Protein AF-A0A2Z4YTB8-F1 (afdb_monomer_lite)

Sequence (135 aa):
MAARAAYVIDHDKVRGFPDSTSGFLKTFQPFLKVIEGCVPFPAVDAAGNVSGGLKPSGMWPHDGCSRNLGQIYVRAREYQGECAVMYSWFFPKEQIPDWPYAKGSRYDWEHVVVWLTSCDSEAQVNAVAMIVTTS

Organism: Rhizobium leguminosarum (NCBI:txid384)

Secondary structure (DSSP, 8-state):
-PPPPPPEE-TTT--PPPP---THHHHTPPPP---SSPPPB-SB-TT--EE----S-SSTTTTTTS------EEEEEEETTEEEEEEEEEEEEEEE--SSS-EEEEEEEEEEEEEESSSSTTPPEEEEEE-----

pLDDT: mean 91.27, std 12.17, range [45.28, 98.5]

Radius of gyration: 16.78 Å; chains: 1; bounding box: 45×39×40 Å

Structure (mmCIF, N/CA/C/O backbone):
data_AF-A0A2Z4YTB8-F1
#
_entry.id   AF-A0A2Z4YTB8-F1
#
loop_
_atom_site.group_PDB
_atom_site.id
_atom_site.type_symbol
_atom_site.label_atom_id
_atom_site.label_alt_id
_atom_site.label_comp_id
_atom_site.label_asym_id
_atom_site.label_entity_id
_atom_site.label_seq_id
_atom_site.pdbx_PDB_ins_code
_atom_site.Cartn_x
_atom_site.Cartn_y
_atom_site.Cartn_z
_atom_site.occupancy
_atom_site.B_iso_or_equiv
_atom_site.auth_seq_id
_atom_site.auth_comp_id
_atom_site.auth_asym_id
_atom_site.auth_atom_id
_atom_site.pdbx_PDB_model_num
ATOM 1 N N . MET A 1 1 ? -11.496 -26.338 -8.894 1.00 47.84 1 MET A N 1
ATOM 2 C CA . MET A 1 1 ? -10.815 -25.316 -9.721 1.00 47.84 1 MET A CA 1
ATOM 3 C C . MET A 1 1 ? -9.372 -25.747 -9.900 1.00 47.84 1 MET A C 1
ATOM 5 O O . MET A 1 1 ? -8.731 -26.027 -8.898 1.00 47.84 1 MET A O 1
ATOM 9 N N . ALA A 1 2 ? -8.881 -25.862 -11.135 1.00 52.94 2 ALA A N 1
ATOM 10 C CA . ALA A 1 2 ? -7.452 -26.064 -11.369 1.00 52.94 2 ALA A CA 1
ATOM 11 C C . ALA A 1 2 ? -6.714 -24.761 -11.030 1.00 52.94 2 ALA A C 1
ATOM 13 O O . ALA A 1 2 ? -7.133 -23.694 -11.484 1.00 52.94 2 ALA A O 1
ATOM 14 N N . ALA A 1 3 ? -5.659 -24.836 -10.220 1.00 56.16 3 ALA A N 1
ATOM 15 C CA . ALA A 1 3 ? -4.801 -23.689 -9.953 1.00 56.16 3 ALA A CA 1
ATOM 16 C C . ALA A 1 3 ? -4.171 -23.230 -11.279 1.00 56.16 3 ALA A C 1
ATOM 18 O O . ALA A 1 3 ? -3.510 -24.017 -11.958 1.00 56.16 3 ALA A O 1
ATOM 19 N N . ARG A 1 4 ? -4.415 -21.979 -11.683 1.00 64.12 4 ARG A N 1
ATOM 20 C CA . ARG A 1 4 ? -3.682 -21.359 -12.792 1.00 64.12 4 ARG A CA 1
ATOM 21 C C . ARG A 1 4 ? -2.317 -20.913 -12.276 1.00 64.12 4 ARG A C 1
ATOM 23 O O . ARG A 1 4 ? -2.223 -20.417 -11.157 1.00 64.12 4 ARG A O 1
ATOM 30 N N . ALA A 1 5 ? -1.276 -21.103 -13.082 1.00 64.56 5 ALA A N 1
ATOM 31 C CA . ALA A 1 5 ? 0.047 -20.583 -12.766 1.00 64.56 5 ALA A CA 1
ATOM 32 C C . ALA A 1 5 ? -0.006 -19.047 -12.736 1.00 64.56 5 ALA A C 1
ATOM 34 O O . ALA A 1 5 ? -0.463 -18.428 -13.697 1.00 64.56 5 ALA A O 1
ATOM 35 N N . ALA A 1 6 ? 0.435 -18.461 -11.626 1.00 80.69 6 ALA A N 1
ATOM 36 C CA . ALA A 1 6 ? 0.663 -17.029 -11.499 1.00 80.69 6 ALA A CA 1
ATOM 37 C C . ALA A 1 6 ? 1.832 -16.618 -12.407 1.00 80.69 6 ALA A C 1
ATOM 39 O O . ALA A 1 6 ? 2.898 -17.234 -12.342 1.00 80.69 6 ALA A O 1
ATOM 40 N N . TYR A 1 7 ? 1.650 -15.589 -13.238 1.00 93.88 7 TYR A N 1
ATOM 41 C CA . TYR A 1 7 ? 2.734 -15.022 -14.043 1.00 93.88 7 TYR A CA 1
ATOM 42 C C . TYR A 1 7 ? 3.304 -13.768 -13.387 1.00 93.88 7 TYR A C 1
ATOM 44 O O . TYR A 1 7 ? 2.576 -12.986 -12.777 1.00 93.88 7 TYR A O 1
ATOM 52 N N . VAL A 1 8 ? 4.606 -13.555 -13.564 1.00 97.25 8 VAL A N 1
ATOM 53 C CA . VAL A 1 8 ? 5.227 -12.250 -13.331 1.00 97.25 8 VAL A CA 1
ATOM 54 C C . VAL A 1 8 ? 5.031 -11.423 -14.599 1.00 97.25 8 VAL A C 1
ATOM 56 O O . VAL A 1 8 ? 5.444 -11.854 -15.676 1.00 97.25 8 VAL A O 1
ATOM 59 N N . ILE A 1 9 ? 4.382 -10.268 -14.484 1.00 97.81 9 ILE A N 1
ATOM 60 C CA . ILE A 1 9 ? 4.076 -9.369 -15.607 1.00 97.81 9 ILE A CA 1
ATOM 61 C C . ILE A 1 9 ? 4.655 -7.977 -15.360 1.00 97.81 9 ILE A C 1
ATOM 63 O O . ILE A 1 9 ? 5.009 -7.639 -14.233 1.00 97.81 9 ILE A O 1
ATOM 67 N N . ASP A 1 10 ? 4.743 -7.156 -16.404 1.00 98.12 10 ASP A N 1
ATOM 68 C CA . ASP A 1 10 ? 5.223 -5.778 -16.278 1.00 98.12 10 ASP A CA 1
ATOM 69 C C . ASP A 1 10 ? 4.421 -5.002 -15.218 1.00 98.12 10 ASP A C 1
ATOM 71 O O . ASP A 1 10 ? 3.200 -5.157 -15.089 1.00 98.12 10 ASP A O 1
ATOM 75 N N . HIS A 1 11 ? 5.110 -4.158 -14.441 1.00 97.25 11 HIS A N 1
ATOM 76 C CA . HIS A 1 11 ? 4.530 -3.489 -13.270 1.00 97.25 11 HIS A CA 1
ATOM 77 C C . HIS A 1 11 ? 3.340 -2.587 -13.612 1.00 97.25 11 HIS A C 1
ATOM 79 O O . HIS A 1 11 ? 2.475 -2.373 -12.768 1.00 97.25 11 HIS A O 1
ATOM 85 N N . ASP A 1 12 ? 3.278 -2.079 -14.844 1.00 97.44 12 ASP A N 1
ATOM 86 C CA . ASP A 1 12 ? 2.209 -1.222 -15.358 1.00 97.44 12 ASP A CA 1
ATOM 87 C C . ASP A 1 12 ? 1.045 -2.004 -16.006 1.00 97.44 12 ASP A C 1
ATOM 89 O O . ASP A 1 12 ? 0.077 -1.394 -16.466 1.00 97.44 12 ASP A O 1
ATOM 93 N N . LYS A 1 13 ? 1.119 -3.343 -16.055 1.00 97.50 13 LYS A N 1
ATOM 94 C CA . LYS A 1 13 ? 0.070 -4.220 -16.610 1.00 97.50 13 LYS A CA 1
ATOM 95 C C . LYS A 1 13 ? -0.773 -4.911 -15.551 1.00 97.50 13 LYS A C 1
ATOM 97 O O . LYS A 1 13 ? -1.840 -5.428 -15.890 1.00 97.50 13 LYS A O 1
ATOM 102 N N . VAL A 1 14 ? -0.337 -4.901 -14.292 1.00 97.94 14 VAL A N 1
ATOM 103 C CA . VAL A 1 14 ? -1.128 -5.441 -13.183 1.00 97.94 14 VAL A CA 1
ATOM 104 C C . VAL A 1 14 ? -2.390 -4.603 -13.017 1.00 97.94 14 VAL A C 1
ATOM 106 O O . VAL A 1 14 ? -2.339 -3.395 -12.777 1.00 97.94 14 VAL A O 1
ATOM 109 N N . ARG A 1 15 ? -3.546 -5.250 -13.157 1.00 97.38 15 ARG A N 1
ATOM 110 C CA . ARG A 1 15 ? -4.841 -4.59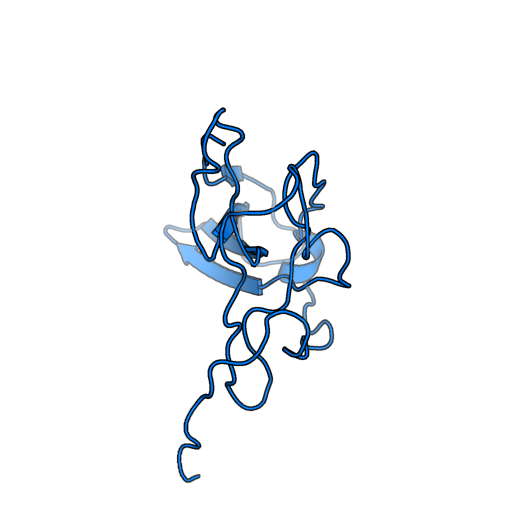9 -12.962 1.00 97.38 15 ARG A CA 1
ATOM 111 C C . ARG A 1 15 ? -5.228 -4.667 -11.492 1.00 97.38 15 ARG A C 1
ATOM 113 O O . ARG A 1 15 ? -5.449 -5.756 -10.970 1.00 97.38 15 ARG A O 1
ATOM 120 N N . GLY A 1 16 ? -5.323 -3.498 -10.864 1.00 96.56 16 GLY A N 1
ATOM 121 C CA . GLY A 1 16 ? -5.819 -3.361 -9.498 1.00 96.56 16 GLY A CA 1
ATOM 122 C C . GLY A 1 16 ? -7.279 -3.784 -9.351 1.00 96.56 16 GLY A C 1
ATOM 123 O O . GLY A 1 16 ? -8.009 -3.983 -10.326 1.00 96.56 16 GLY A O 1
ATOM 124 N N . PHE A 1 17 ? -7.694 -3.912 -8.101 1.00 97.50 17 PHE A N 1
ATOM 125 C CA . PHE A 1 17 ? -9.046 -4.271 -7.714 1.00 97.50 17 PHE A CA 1
ATOM 126 C C . PHE A 1 17 ? -9.889 -3.008 -7.515 1.00 97.50 17 PHE A C 1
ATOM 128 O O . PHE A 1 17 ? -9.364 -1.982 -7.075 1.00 97.50 17 PHE A O 1
ATOM 135 N N . PRO A 1 18 ? -11.203 -3.063 -7.792 1.00 96.75 18 PRO A N 1
ATOM 136 C CA . PRO A 1 18 ? -12.102 -2.021 -7.319 1.00 96.75 18 PRO A CA 1
ATOM 137 C C . PRO A 1 18 ? -12.033 -1.933 -5.789 1.00 96.75 18 PRO A C 1
ATOM 139 O O . PRO A 1 18 ? -11.784 -2.935 -5.115 1.00 96.75 18 PRO A O 1
ATOM 142 N N . ASP A 1 19 ? -12.268 -0.742 -5.242 1.00 95.81 19 ASP A N 1
ATOM 143 C CA . ASP A 1 19 ? -12.322 -0.567 -3.793 1.00 95.81 19 ASP A CA 1
ATOM 144 C C . ASP A 1 19 ? -13.469 -1.402 -3.207 1.00 95.81 19 ASP A C 1
ATOM 146 O O . ASP A 1 19 ? -14.639 -1.204 -3.539 1.00 95.81 19 ASP A O 1
ATOM 150 N N . SER A 1 20 ? -13.114 -2.363 -2.357 1.00 95.00 20 SER A N 1
ATOM 151 C CA . SER A 1 20 ? -14.046 -3.242 -1.652 1.00 95.00 20 SER A CA 1
ATOM 152 C C . SER A 1 20 ? -14.106 -2.948 -0.152 1.00 95.00 20 SER A C 1
ATOM 154 O O . SER A 1 20 ? -14.684 -3.730 0.604 1.00 95.00 20 SER A O 1
ATOM 156 N N . THR A 1 21 ? -13.453 -1.879 0.312 1.00 94.69 21 THR A N 1
ATOM 157 C CA . THR A 1 21 ? -13.389 -1.537 1.735 1.00 94.69 21 THR A CA 1
ATOM 158 C C . THR A 1 21 ? -14.669 -0.843 2.195 1.00 94.69 21 THR A C 1
ATOM 160 O O . THR A 1 21 ? -15.282 -0.053 1.480 1.00 94.69 21 THR A O 1
ATOM 163 N N . SER A 1 22 ? -15.105 -1.170 3.409 1.00 96.06 22 SER A N 1
ATOM 164 C CA . SER A 1 22 ? -16.295 -0.601 4.047 1.00 96.06 22 SER A CA 1
ATOM 165 C C . SER A 1 22 ? -16.157 -0.668 5.569 1.00 96.06 22 SER A C 1
ATOM 167 O O . SER A 1 22 ? -15.221 -1.286 6.084 1.00 96.06 22 SER A O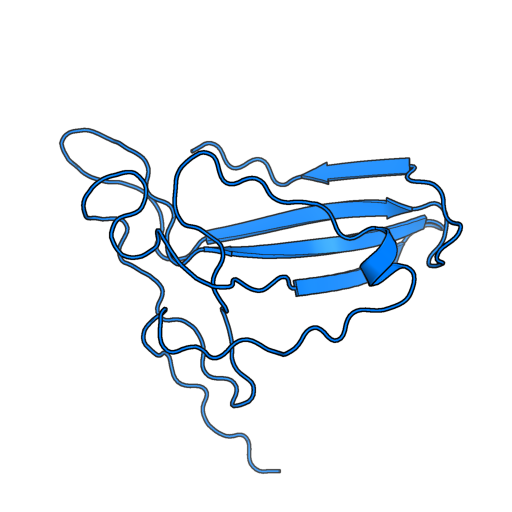 1
ATOM 169 N N . GLY A 1 23 ? -17.069 -0.009 6.291 1.00 96.88 23 GLY A N 1
ATOM 170 C CA . GLY A 1 23 ? -17.036 0.051 7.754 1.00 96.88 23 GLY A CA 1
ATOM 171 C C . GLY A 1 23 ? -15.708 0.603 8.276 1.00 96.88 23 GLY A C 1
ATOM 172 O O . GLY A 1 23 ? -15.100 1.472 7.649 1.00 96.88 23 GLY A O 1
ATOM 173 N N . PHE A 1 24 ? -15.227 0.055 9.391 1.00 96.75 24 PHE A N 1
ATOM 174 C CA . PHE A 1 24 ? -14.028 0.553 10.065 1.00 96.75 24 PHE A CA 1
ATOM 175 C C . PHE A 1 24 ? -12.754 0.482 9.204 1.00 96.75 24 PHE A C 1
ATOM 177 O O . PHE A 1 24 ? -11.905 1.366 9.300 1.00 96.75 24 PHE A O 1
ATOM 184 N N . LEU A 1 25 ? -12.644 -0.496 8.293 1.00 97.94 25 LEU A N 1
ATOM 185 C CA . LEU A 1 25 ? -11.518 -0.587 7.350 1.00 97.94 25 LEU A CA 1
ATOM 186 C C . LEU A 1 25 ? -11.466 0.599 6.381 1.00 97.94 25 LEU A C 1
ATOM 188 O O . LEU A 1 25 ? -10.405 0.917 5.856 1.00 97.94 25 LEU A O 1
ATOM 192 N N . LYS A 1 26 ? -12.610 1.238 6.108 1.00 97.56 26 LYS A N 1
ATOM 193 C CA . LYS A 1 26 ? -12.660 2.473 5.323 1.00 97.56 26 LYS A CA 1
ATOM 194 C C . LYS A 1 26 ? -12.501 3.700 6.213 1.00 97.56 26 LYS A C 1
ATOM 196 O O . LYS A 1 26 ? -11.774 4.616 5.844 1.00 97.56 26 LYS A O 1
ATOM 201 N N . THR A 1 27 ? -13.153 3.704 7.377 1.00 97.62 27 THR A N 1
ATOM 202 C CA . THR A 1 27 ? -13.118 4.809 8.348 1.00 97.62 27 THR A CA 1
ATOM 203 C C . THR A 1 27 ? -11.695 5.164 8.762 1.00 97.62 27 THR A C 1
ATOM 205 O O . THR A 1 27 ? -11.338 6.338 8.780 1.00 97.62 27 THR A O 1
ATOM 208 N N . PHE A 1 28 ? -10.870 4.156 9.052 1.00 97.75 28 PHE A N 1
ATOM 209 C CA . PHE A 1 28 ? -9.496 4.346 9.519 1.00 97.75 28 PHE A CA 1
ATOM 210 C C . PHE A 1 28 ? -8.456 4.230 8.401 1.00 97.75 28 PHE A C 1
ATOM 212 O O . PHE A 1 28 ? -7.269 4.079 8.688 1.00 97.75 28 PHE A O 1
ATOM 219 N N . GLN A 1 29 ? -8.878 4.279 7.131 1.00 97.75 29 GLN A N 1
ATOM 220 C CA . GLN A 1 29 ? -7.952 4.245 6.007 1.00 97.75 29 GLN A CA 1
ATOM 221 C C . GLN A 1 29 ? -7.120 5.540 5.989 1.00 97.75 29 GLN A C 1
ATOM 223 O O . GLN A 1 29 ? -7.684 6.630 5.874 1.00 97.75 29 GLN A O 1
ATOM 228 N N . PRO A 1 30 ? -5.783 5.456 6.063 1.00 95.81 30 PRO A N 1
ATOM 229 C CA . PRO A 1 30 ? -4.929 6.634 6.076 1.00 95.81 30 PRO A CA 1
ATOM 230 C C . PRO A 1 30 ? -4.847 7.292 4.694 1.00 95.81 30 PRO A C 1
ATOM 232 O O . PRO A 1 30 ? -4.982 6.646 3.649 1.00 95.81 30 PRO A O 1
ATOM 235 N N . PHE A 1 31 ? -4.532 8.586 4.695 1.00 94.44 31 PHE A N 1
ATOM 236 C CA . PHE A 1 31 ? -4.045 9.276 3.506 1.00 94.44 31 PHE A CA 1
ATOM 237 C C . PHE A 1 31 ? -2.537 9.063 3.372 1.00 94.44 31 PHE A C 1
ATOM 239 O O . PHE A 1 31 ? -1.791 9.291 4.322 1.00 94.44 31 PHE A O 1
ATOM 246 N N . LEU A 1 32 ? -2.085 8.673 2.179 1.00 93.69 32 LEU A N 1
ATOM 247 C CA . LEU A 1 32 ? -0.666 8.581 1.848 1.00 93.69 32 LEU A CA 1
ATOM 248 C C . LEU A 1 32 ? -0.259 9.784 0.994 1.00 93.69 32 LEU A C 1
ATOM 250 O O . LEU A 1 32 ? -0.822 10.010 -0.078 1.00 93.69 32 LEU A O 1
ATOM 254 N N . LYS A 1 33 ? 0.755 10.525 1.446 1.00 93.38 33 LYS A N 1
ATOM 255 C CA . LYS A 1 33 ? 1.430 11.549 0.646 1.00 93.38 33 LYS A CA 1
ATOM 256 C C . LYS A 1 33 ? 2.810 11.037 0.248 1.00 93.38 33 LYS A C 1
ATOM 258 O O . LYS A 1 33 ? 3.678 10.899 1.100 1.00 93.38 33 LYS A O 1
ATOM 263 N N . VAL A 1 34 ? 3.010 10.810 -1.046 1.00 92.19 34 VAL A N 1
ATOM 264 C CA . VAL A 1 34 ? 4.327 10.490 -1.611 1.00 92.19 34 VAL A CA 1
ATOM 265 C C . VAL A 1 34 ? 5.092 11.798 -1.810 1.00 92.19 34 VAL A C 1
ATOM 267 O O . VAL A 1 34 ? 4.594 12.702 -2.482 1.00 92.19 34 VAL A O 1
ATOM 270 N N . ILE A 1 35 ? 6.260 11.923 -1.178 1.00 90.56 35 ILE A N 1
ATOM 271 C CA . ILE A 1 35 ? 7.137 13.099 -1.306 1.00 90.56 35 ILE A CA 1
ATOM 272 C C . ILE A 1 35 ? 8.132 12.862 -2.446 1.00 90.56 35 ILE A C 1
ATOM 274 O O . ILE A 1 35 ? 8.216 13.663 -3.374 1.00 90.56 35 ILE A O 1
ATOM 278 N N . GLU A 1 36 ? 8.822 11.725 -2.395 1.00 89.19 36 GLU A N 1
ATOM 279 C CA . GLU A 1 36 ? 9.828 11.266 -3.352 1.00 89.19 36 GLU A CA 1
ATOM 280 C C . GLU A 1 36 ? 9.638 9.763 -3.607 1.00 89.19 36 GLU A C 1
ATOM 282 O O . GLU A 1 36 ? 8.875 9.099 -2.906 1.00 89.19 36 GLU A O 1
ATOM 287 N N . GLY A 1 37 ? 10.305 9.230 -4.630 1.00 90.81 37 GLY A N 1
ATOM 288 C CA . GLY A 1 37 ? 10.159 7.831 -5.029 1.00 90.81 37 GLY A CA 1
ATOM 289 C C . GLY A 1 37 ? 8.906 7.542 -5.862 1.00 90.81 37 GLY A C 1
ATOM 290 O O . GLY A 1 37 ? 8.234 8.442 -6.378 1.00 90.81 37 GLY A O 1
ATOM 291 N N . CYS A 1 38 ? 8.626 6.254 -6.048 1.00 95.56 38 CYS A N 1
ATOM 292 C CA . CYS A 1 38 ? 7.476 5.791 -6.815 1.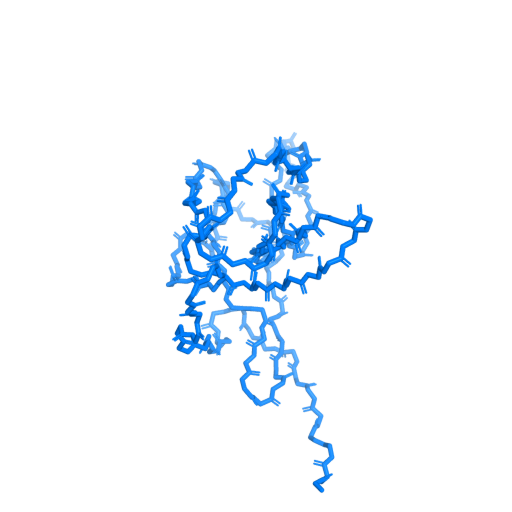00 95.56 38 CYS A CA 1
ATOM 293 C C . CYS A 1 38 ? 6.147 6.135 -6.125 1.00 95.56 38 CYS A C 1
ATOM 295 O O . CYS A 1 38 ? 6.054 6.180 -4.903 1.00 95.56 38 CYS A O 1
ATOM 297 N N . VAL A 1 39 ? 5.076 6.284 -6.909 1.00 97.00 39 VAL A N 1
ATOM 298 C CA . VAL A 1 39 ? 3.708 6.196 -6.363 1.00 97.00 39 VAL A CA 1
ATOM 299 C C . VAL A 1 39 ? 3.306 4.724 -6.165 1.00 97.00 39 VAL A C 1
ATOM 301 O O . VAL A 1 39 ? 3.963 3.856 -6.743 1.00 97.00 39 VAL A O 1
ATOM 304 N N . PRO A 1 40 ? 2.246 4.402 -5.395 1.00 97.69 40 PRO A N 1
ATOM 305 C CA . PRO A 1 40 ? 1.787 3.021 -5.244 1.00 97.69 40 PRO A CA 1
ATOM 306 C C . PRO A 1 40 ? 1.305 2.404 -6.561 1.00 97.69 40 PRO A C 1
ATOM 308 O O . PRO A 1 40 ? 0.721 3.093 -7.398 1.00 97.69 40 PRO A O 1
ATOM 311 N N . PHE A 1 41 ? 1.487 1.093 -6.726 1.00 98.50 41 PHE A N 1
ATOM 312 C CA . PHE A 1 41 ? 1.002 0.288 -7.854 1.00 98.50 41 PHE A CA 1
ATOM 313 C C . PHE A 1 41 ? 0.254 -0.961 -7.351 1.00 98.50 41 PHE A C 1
ATOM 315 O O . PHE A 1 41 ? 0.482 -1.427 -6.232 1.00 98.50 41 PHE A O 1
ATOM 322 N N . PRO A 1 42 ? -0.614 -1.569 -8.177 1.00 98.38 42 PRO A N 1
ATOM 323 C CA . PRO A 1 42 ? -1.094 -2.922 -7.937 1.00 98.38 42 PRO A CA 1
ATOM 324 C C . PRO A 1 42 ? 0.067 -3.928 -7.989 1.00 98.38 42 PRO A C 1
ATOM 326 O O . PRO A 1 42 ? 0.856 -3.949 -8.932 1.00 98.38 42 PRO A O 1
ATOM 329 N N . ALA A 1 43 ? 0.161 -4.777 -6.972 1.00 98.38 43 ALA A N 1
ATOM 330 C CA . ALA A 1 43 ? 1.174 -5.817 -6.853 1.00 98.38 43 ALA A CA 1
ATOM 331 C C . ALA A 1 43 ? 0.684 -7.149 -7.417 1.00 98.38 43 ALA A C 1
ATOM 333 O O . ALA A 1 43 ? 1.494 -7.958 -7.856 1.00 98.38 43 ALA A O 1
ATOM 334 N N . VAL A 1 44 ? -0.632 -7.374 -7.390 1.00 97.94 44 VAL A N 1
ATOM 335 C CA . VAL A 1 44 ? -1.292 -8.600 -7.836 1.00 97.94 44 VAL A CA 1
ATOM 336 C C . VAL A 1 44 ? -2.630 -8.270 -8.499 1.00 97.94 44 VAL A C 1
ATOM 338 O O . VAL A 1 44 ? -3.269 -7.287 -8.124 1.00 97.94 44 VAL A O 1
ATOM 341 N N . ASP A 1 45 ? -3.047 -9.073 -9.479 1.00 97.12 45 ASP A N 1
ATOM 342 C CA . ASP A 1 45 ? -4.360 -8.969 -10.126 1.00 97.12 45 ASP A CA 1
ATOM 343 C C . ASP A 1 45 ? -5.299 -10.142 -9.777 1.00 97.12 45 ASP A C 1
ATOM 345 O O . ASP A 1 45 ? -4.928 -11.106 -9.106 1.00 97.12 45 ASP A O 1
ATOM 349 N N . ALA A 1 46 ? -6.547 -10.079 -10.251 1.00 95.81 46 ALA A N 1
ATOM 350 C CA . ALA A 1 46 ? -7.568 -11.098 -9.982 1.00 95.81 46 ALA A CA 1
ATOM 351 C C . ALA A 1 46 ? -7.272 -12.486 -10.588 1.00 95.81 46 ALA A C 1
ATOM 353 O O . ALA A 1 46 ? -7.894 -13.470 -10.187 1.00 95.81 46 ALA A O 1
ATOM 354 N N . ALA A 1 47 ? -6.352 -12.583 -11.553 1.00 95.44 47 ALA A N 1
ATOM 355 C CA . ALA A 1 47 ? -5.895 -13.855 -12.108 1.00 95.44 47 ALA A CA 1
ATOM 356 C C . ALA A 1 47 ? -4.707 -14.442 -11.323 1.00 95.44 47 ALA A C 1
ATOM 358 O O . ALA A 1 47 ? -4.277 -15.556 -11.625 1.00 95.44 47 ALA A O 1
ATOM 359 N N . GLY A 1 48 ? -4.203 -13.718 -10.318 1.00 95.56 48 GLY A N 1
ATOM 360 C CA . GLY A 1 48 ? -3.038 -14.088 -9.527 1.00 95.56 48 GLY A CA 1
ATOM 361 C C . GLY A 1 48 ? -1.710 -13.708 -10.178 1.00 95.56 48 GLY A C 1
ATOM 362 O O . GLY A 1 48 ? -0.673 -14.135 -9.679 1.00 95.56 48 GLY A O 1
ATOM 363 N N . ASN A 1 49 ? -1.705 -12.929 -11.268 1.00 97.38 49 ASN A N 1
ATOM 364 C CA . ASN A 1 49 ? -0.450 -12.405 -11.809 1.00 97.38 49 ASN A CA 1
ATOM 365 C C . ASN A 1 49 ? 0.129 -11.378 -10.842 1.00 97.38 49 ASN A C 1
ATOM 367 O O . ASN A 1 49 ? -0.625 -10.624 -10.230 1.00 97.38 49 ASN A O 1
ATOM 371 N N . VAL A 1 50 ? 1.453 -11.318 -10.746 1.00 97.50 50 VAL A N 1
ATOM 372 C CA . VAL A 1 50 ? 2.170 -10.408 -9.848 1.00 97.50 50 VAL A CA 1
ATOM 373 C C . VAL A 1 50 ? 3.046 -9.432 -10.622 1.00 97.50 50 VAL A C 1
ATOM 375 O O . VAL A 1 50 ? 3.526 -9.728 -11.717 1.00 97.50 50 VAL A O 1
ATOM 378 N N . SER A 1 51 ? 3.272 -8.261 -10.035 1.00 98.06 51 SER A N 1
ATOM 379 C CA . SER A 1 51 ? 4.161 -7.242 -10.585 1.00 98.06 51 SER A CA 1
ATOM 380 C C . SER A 1 51 ? 5.603 -7.744 -10.634 1.00 98.06 51 SER A C 1
ATOM 382 O O . SER A 1 51 ? 6.143 -8.201 -9.631 1.00 98.06 51 SER A O 1
ATOM 384 N N . GLY A 1 52 ? 6.252 -7.593 -11.786 1.00 98.06 52 GLY A N 1
ATOM 385 C CA . GLY A 1 52 ? 7.696 -7.768 -11.961 1.00 98.06 52 GLY A CA 1
ATOM 386 C C . GLY A 1 52 ? 8.521 -6.577 -11.468 1.00 98.06 52 GLY A C 1
ATOM 387 O O . GLY A 1 52 ? 9.756 -6.625 -11.482 1.00 98.06 52 GLY A O 1
ATOM 388 N N . GLY A 1 53 ? 7.852 -5.513 -11.007 1.00 97.38 53 GLY A N 1
ATOM 389 C CA . GLY A 1 53 ? 8.488 -4.332 -10.436 1.00 97.38 53 GLY A CA 1
ATOM 390 C C . GLY A 1 53 ? 9.395 -3.618 -11.434 1.00 97.38 53 GLY A C 1
ATOM 391 O O . GLY A 1 53 ? 9.378 -3.870 -12.639 1.00 97.38 53 GLY A O 1
ATOM 392 N N . LEU A 1 54 ? 10.241 -2.736 -10.919 1.00 96.62 54 LEU A N 1
ATOM 393 C CA . LEU A 1 54 ? 11.226 -1.999 -11.696 1.00 96.62 54 LEU A CA 1
ATOM 394 C C . LEU A 1 54 ? 12.629 -2.261 -11.168 1.00 96.62 54 LEU A C 1
ATOM 396 O O . LEU A 1 54 ? 12.853 -2.488 -9.983 1.00 96.62 54 LEU A O 1
ATOM 400 N N . LYS A 1 55 ? 13.610 -2.212 -12.067 1.00 94.25 55 LYS A N 1
ATOM 401 C CA . LYS A 1 55 ? 15.011 -2.185 -11.649 1.00 94.25 55 LYS A CA 1
ATOM 402 C C . LYS A 1 55 ? 15.269 -0.852 -10.916 1.00 94.25 55 LYS A C 1
ATOM 404 O O . LYS A 1 55 ? 14.829 0.170 -11.448 1.00 94.25 55 LYS A O 1
ATOM 409 N N . PRO A 1 56 ? 15.986 -0.829 -9.774 1.00 91.25 56 PRO A N 1
ATOM 410 C CA . PRO A 1 56 ? 16.339 0.399 -9.051 1.00 91.25 56 PRO A CA 1
ATOM 411 C C . PRO A 1 56 ? 17.414 1.190 -9.815 1.00 91.25 56 PRO A C 1
ATOM 413 O O . PRO A 1 56 ? 18.590 1.214 -9.476 1.00 91.25 56 PRO A O 1
ATOM 416 N N . SER A 1 57 ? 17.014 1.754 -10.947 1.00 88.56 57 SER A N 1
ATOM 417 C CA . SER A 1 57 ? 17.845 2.489 -11.895 1.00 88.56 57 SER A CA 1
ATOM 418 C C . SER A 1 57 ? 16.990 3.501 -12.651 1.00 88.56 57 SER A C 1
ATOM 420 O O . SER A 1 57 ? 15.760 3.450 -12.576 1.00 88.56 57 SER A O 1
ATOM 422 N N . GLY A 1 58 ? 17.637 4.350 -13.444 1.00 88.25 58 GLY A N 1
ATOM 423 C CA . GLY A 1 58 ? 16.975 5.440 -14.156 1.00 88.25 58 GLY A CA 1
ATOM 424 C C . GLY A 1 58 ? 17.073 6.749 -13.381 1.00 88.25 58 GLY A C 1
ATOM 425 O O . GLY A 1 58 ? 17.782 6.834 -12.373 1.00 88.25 58 GLY A O 1
ATOM 426 N N . MET A 1 59 ? 16.388 7.781 -13.863 1.00 88.62 59 MET A N 1
ATOM 427 C CA . MET A 1 59 ? 16.422 9.098 -13.223 1.00 88.62 59 MET A CA 1
ATOM 428 C C . MET A 1 59 ? 15.685 9.081 -11.874 1.00 88.62 59 MET A C 1
ATOM 430 O O . MET A 1 59 ? 14.521 8.690 -11.771 1.00 88.62 59 MET A O 1
ATOM 434 N N . TRP A 1 60 ? 16.370 9.520 -10.821 1.00 85.38 60 TRP A N 1
ATOM 435 C CA . TRP A 1 60 ? 15.735 9.772 -9.529 1.00 85.38 60 TRP A CA 1
ATOM 436 C C . TRP A 1 60 ? 14.738 10.951 -9.651 1.00 85.38 60 TRP A C 1
ATOM 438 O O . TRP A 1 60 ? 15.017 11.867 -10.432 1.00 85.38 60 TRP A O 1
ATOM 448 N N . PRO A 1 61 ? 13.590 10.960 -8.932 1.00 87.25 61 PRO A N 1
ATOM 449 C CA . PRO A 1 61 ? 13.155 9.990 -7.913 1.00 87.25 61 PRO A CA 1
ATOM 450 C C . PRO A 1 61 ? 12.377 8.780 -8.431 1.00 87.25 61 PRO A C 1
ATOM 452 O O . PRO A 1 61 ? 12.264 7.783 -7.729 1.00 87.25 61 PRO A O 1
ATOM 455 N N . HIS A 1 62 ? 11.779 8.865 -9.618 1.00 89.81 62 HIS A N 1
ATOM 456 C CA . HIS A 1 62 ? 10.605 8.044 -9.937 1.00 89.81 62 HIS A CA 1
ATOM 457 C C . HIS A 1 62 ? 10.520 7.611 -11.400 1.00 89.81 62 HIS A C 1
ATOM 459 O O . HIS A 1 62 ? 9.424 7.388 -11.924 1.00 89.81 62 HIS A O 1
ATOM 465 N N . ASP A 1 63 ? 11.659 7.508 -12.088 1.00 92.56 63 ASP A N 1
ATOM 466 C CA . ASP A 1 63 ? 11.685 7.063 -13.480 1.00 92.56 63 ASP A CA 1
ATOM 467 C C . ASP A 1 63 ? 10.965 5.715 -13.651 1.00 92.56 63 ASP A C 1
ATOM 469 O O . ASP A 1 63 ? 11.252 4.742 -12.945 1.00 92.56 63 ASP A O 1
ATOM 473 N N . GLY A 1 64 ? 9.984 5.695 -14.556 1.00 94.69 64 GLY A N 1
ATOM 474 C CA . GLY A 1 64 ? 9.101 4.556 -14.821 1.00 94.69 64 GLY A CA 1
ATOM 475 C C . GLY A 1 64 ? 7.961 4.313 -13.816 1.00 94.69 64 GLY A C 1
ATOM 476 O O . GLY A 1 64 ? 7.148 3.419 -14.054 1.00 94.69 64 GLY A O 1
ATOM 477 N N . CYS A 1 65 ? 7.852 5.073 -12.719 1.00 96.50 65 CYS A N 1
ATOM 478 C CA . CYS A 1 65 ? 6.867 4.827 -11.650 1.00 96.50 65 CYS A CA 1
ATOM 479 C C . CYS A 1 65 ? 6.254 6.090 -11.016 1.00 96.50 65 CYS A C 1
ATOM 481 O O . CYS A 1 65 ? 5.766 6.048 -9.888 1.00 96.50 65 CYS A O 1
ATOM 483 N N . SER A 1 66 ? 6.237 7.214 -11.731 1.00 95.69 66 SER A N 1
ATOM 484 C CA . SER A 1 66 ? 5.688 8.485 -11.231 1.00 95.69 66 SER A CA 1
ATOM 485 C C . SER A 1 66 ? 4.161 8.590 -11.271 1.00 95.69 66 SER A C 1
ATOM 487 O O . SER A 1 66 ? 3.593 9.520 -10.702 1.00 95.69 66 SER A O 1
ATOM 489 N N . ARG A 1 67 ? 3.474 7.672 -11.966 1.00 95.69 67 ARG A N 1
ATOM 490 C CA . ARG A 1 67 ? 2.023 7.743 -12.175 1.00 95.69 67 ARG A CA 1
ATOM 491 C C . ARG A 1 67 ? 1.371 6.366 -12.215 1.00 95.69 67 ARG A C 1
ATOM 493 O O . ARG A 1 67 ? 1.701 5.540 -13.061 1.00 95.69 67 ARG A O 1
ATOM 500 N N . ASN A 1 68 ? 0.376 6.180 -11.355 1.00 96.25 68 ASN A N 1
ATOM 501 C CA . ASN A 1 68 ? -0.566 5.066 -11.336 1.00 96.25 68 ASN A CA 1
ATOM 502 C C . ASN A 1 68 ? -1.814 5.494 -10.539 1.00 96.25 68 ASN A C 1
ATOM 504 O O . ASN A 1 68 ? -1.759 6.484 -9.813 1.00 96.25 68 ASN A O 1
ATOM 508 N N . LEU A 1 69 ? -2.927 4.765 -10.667 1.00 92.56 69 LEU A N 1
ATOM 509 C CA . LEU A 1 69 ? -4.085 4.943 -9.778 1.00 92.56 69 LEU A CA 1
ATOM 510 C C . LEU A 1 69 ? -3.806 4.422 -8.357 1.00 92.56 69 LEU A C 1
ATOM 512 O O . LEU A 1 69 ? -4.415 4.892 -7.401 1.00 92.56 69 LEU A O 1
ATOM 516 N N . GLY A 1 70 ? -2.868 3.484 -8.229 1.00 94.25 70 GLY A N 1
ATOM 517 C CA . GLY A 1 70 ? -2.480 2.850 -6.981 1.00 94.25 70 GLY A CA 1
ATOM 518 C C . GLY A 1 70 ? -3.418 1.733 -6.540 1.00 94.25 70 GLY A C 1
ATOM 519 O O . GLY A 1 70 ? -4.460 1.473 -7.136 1.00 94.25 70 GLY A O 1
ATOM 520 N N . GLN A 1 71 ? -3.002 1.048 -5.480 1.00 97.62 71 GLN A N 1
ATOM 521 C CA . GLN A 1 71 ? -3.795 0.069 -4.747 1.00 97.62 71 GLN A CA 1
ATOM 522 C C . GLN A 1 71 ? -3.384 0.150 -3.278 1.00 97.62 71 GLN A C 1
ATOM 524 O O . GLN A 1 71 ? -2.199 0.295 -2.975 1.00 97.62 71 GLN A O 1
ATOM 529 N N . ILE A 1 72 ? -4.360 0.037 -2.381 1.00 97.31 72 ILE A N 1
ATOM 530 C CA . ILE A 1 72 ? -4.127 -0.163 -0.949 1.00 97.31 72 ILE A CA 1
ATOM 531 C C . ILE A 1 72 ? -4.621 -1.559 -0.599 1.00 97.31 72 ILE A C 1
ATOM 533 O O . ILE A 1 72 ? -5.687 -1.977 -1.061 1.00 97.31 72 ILE A O 1
ATOM 537 N N . TYR A 1 73 ? -3.844 -2.268 0.210 1.00 98.25 73 TYR A N 1
ATOM 538 C CA . TYR A 1 73 ? -4.217 -3.550 0.794 1.00 98.25 73 TYR A CA 1
ATOM 539 C C . TYR A 1 73 ? -4.480 -3.337 2.272 1.00 98.25 73 TYR A C 1
ATOM 541 O O . TYR A 1 73 ? -3.711 -2.650 2.938 1.00 98.25 73 TYR A O 1
ATOM 549 N N . VAL A 1 74 ? -5.555 -3.919 2.790 1.00 98.38 74 VAL A N 1
ATOM 550 C CA . VAL A 1 74 ? -5.902 -3.801 4.204 1.00 98.38 74 VAL A CA 1
ATOM 551 C C . VAL A 1 74 ? -6.192 -5.168 4.801 1.00 98.38 74 VAL A C 1
ATOM 553 O O . VAL A 1 74 ? -6.831 -6.015 4.173 1.00 98.38 74 VAL A O 1
ATOM 556 N N . ARG A 1 75 ? -5.729 -5.385 6.032 1.00 97.75 75 ARG A N 1
ATOM 557 C CA . ARG A 1 75 ? -6.083 -6.549 6.842 1.00 97.75 75 ARG A CA 1
ATOM 558 C C . ARG A 1 75 ? -6.207 -6.144 8.302 1.00 97.75 75 ARG A C 1
ATOM 560 O O . ARG A 1 75 ? -5.309 -5.503 8.837 1.00 97.75 75 ARG A O 1
ATOM 567 N N . ALA A 1 76 ? -7.289 -6.568 8.944 1.00 97.75 76 ALA A N 1
ATOM 568 C CA . ALA A 1 76 ? -7.494 -6.367 10.371 1.00 97.75 76 ALA A CA 1
ATOM 569 C C . ALA A 1 76 ? -7.434 -7.683 11.143 1.00 97.75 76 ALA A C 1
ATOM 571 O O . ALA A 1 76 ? -7.764 -8.751 10.611 1.00 97.75 76 ALA A O 1
ATOM 572 N N . ARG A 1 77 ? -7.021 -7.598 12.405 1.00 97.69 77 ARG A N 1
ATOM 573 C CA . ARG A 1 77 ? -7.109 -8.692 13.367 1.00 97.69 77 ARG A CA 1
ATOM 574 C C . ARG A 1 77 ? -7.199 -8.137 14.783 1.00 97.69 77 ARG A C 1
ATOM 576 O O . ARG A 1 77 ? -6.468 -7.217 15.130 1.00 97.69 77 ARG A O 1
ATOM 583 N N . GLU A 1 78 ? -8.021 -8.765 15.611 1.00 97.50 78 GLU A N 1
ATOM 584 C CA . GLU A 1 78 ? -7.968 -8.544 17.053 1.00 97.50 78 GLU A CA 1
ATOM 585 C C . GLU A 1 78 ? -6.697 -9.157 17.651 1.00 97.50 78 GLU A C 1
ATOM 587 O O . GLU A 1 78 ? -6.316 -10.296 17.348 1.00 97.50 78 GLU A O 1
ATOM 592 N N . TYR A 1 79 ? -6.031 -8.401 18.515 1.00 95.75 79 TYR A N 1
ATOM 593 C CA . TYR A 1 79 ? -4.846 -8.833 19.234 1.00 95.75 79 TYR A CA 1
ATOM 594 C C . TYR A 1 79 ? -4.827 -8.200 20.625 1.00 95.75 79 TYR A C 1
ATOM 596 O O . TYR A 1 79 ? -4.834 -6.984 20.758 1.00 95.75 79 TYR A O 1
ATOM 604 N N . GLN A 1 80 ? -4.811 -9.043 21.663 1.00 94.88 80 GLN A N 1
ATOM 605 C CA . GLN A 1 80 ? -4.745 -8.621 23.072 1.00 94.88 80 GLN A CA 1
ATOM 606 C C . GLN A 1 80 ? -5.820 -7.596 23.496 1.00 94.88 80 GLN A C 1
ATOM 608 O O . GLN A 1 80 ? -5.566 -6.744 24.338 1.00 94.88 80 GLN A O 1
ATOM 613 N N . GLY A 1 81 ? -7.037 -7.710 22.954 1.00 94.75 81 GLY A N 1
ATOM 614 C CA . GLY A 1 81 ? -8.155 -6.820 23.295 1.00 94.75 81 GLY A CA 1
ATOM 615 C C . GLY A 1 81 ? -8.198 -5.514 22.498 1.00 94.75 81 GLY A C 1
ATOM 616 O O . GLY A 1 81 ? -9.105 -4.722 22.713 1.00 94.75 81 GLY A O 1
ATOM 617 N N . GLU A 1 82 ? -7.271 -5.315 21.562 1.00 97.12 82 GLU A N 1
ATOM 618 C CA . GLU A 1 82 ? -7.277 -4.211 20.601 1.00 97.12 82 GLU A CA 1
ATOM 619 C C . GLU A 1 82 ? -7.484 -4.736 19.176 1.00 97.12 82 GLU A C 1
ATOM 621 O O . GLU A 1 82 ? -7.304 -5.925 18.897 1.00 97.12 82 GLU A O 1
ATOM 626 N N . CYS A 1 83 ? -7.827 -3.849 18.244 1.00 98.25 83 CYS A N 1
ATOM 627 C CA . CYS A 1 83 ? -7.919 -4.159 16.823 1.00 98.25 83 CYS A CA 1
ATOM 628 C C . CYS A 1 83 ? -6.723 -3.572 16.068 1.00 98.25 83 CYS A C 1
ATOM 630 O O . CYS A 1 83 ? -6.585 -2.357 15.953 1.00 98.25 83 CYS A O 1
ATOM 632 N N . ALA A 1 84 ? -5.873 -4.433 15.511 1.00 98.12 84 ALA A N 1
ATOM 633 C CA . ALA A 1 84 ? -4.775 -4.025 14.645 1.00 98.12 84 ALA A CA 1
ATOM 634 C C . ALA A 1 84 ? -5.246 -4.012 13.189 1.00 98.12 84 ALA A C 1
ATOM 636 O O . ALA A 1 84 ? -5.584 -5.065 12.640 1.00 98.12 84 ALA A O 1
ATOM 637 N N . VAL A 1 85 ? -5.235 -2.843 12.547 1.00 98.50 85 VAL A N 1
ATOM 638 C CA . VAL A 1 85 ? -5.584 -2.680 11.130 1.00 98.50 85 VAL A CA 1
ATOM 639 C C . VAL A 1 85 ? -4.347 -2.271 10.348 1.00 98.50 85 VAL A C 1
ATOM 641 O O . VAL A 1 85 ? -3.875 -1.143 10.453 1.00 98.50 85 VAL A O 1
ATOM 644 N N . MET A 1 86 ? -3.808 -3.200 9.564 1.00 98.19 86 MET A N 1
ATOM 645 C CA . MET A 1 86 ? -2.6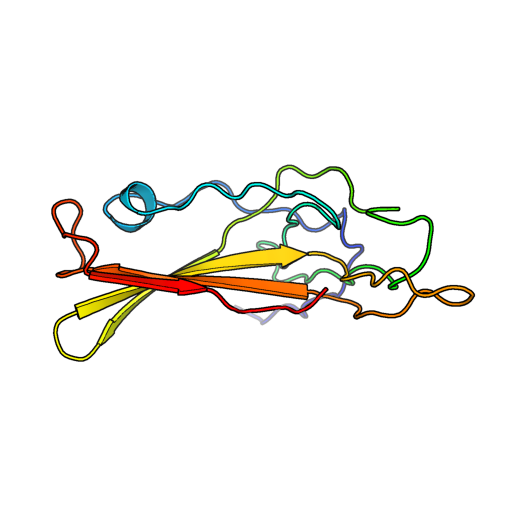57 -2.951 8.706 1.00 98.19 86 MET A CA 1
ATOM 646 C C . MET A 1 86 ? -3.124 -2.479 7.332 1.00 98.19 86 MET A C 1
ATOM 648 O O . MET A 1 86 ? -3.848 -3.209 6.657 1.00 98.19 86 MET A O 1
ATOM 652 N N . TYR A 1 87 ? -2.665 -1.305 6.909 1.00 98.31 87 TYR A N 1
ATOM 653 C CA . TYR A 1 87 ? -2.776 -0.801 5.541 1.00 98.31 87 TYR A CA 1
ATOM 654 C C . TYR A 1 87 ? -1.408 -0.862 4.885 1.00 98.31 87 TYR A C 1
ATOM 656 O O . TYR A 1 87 ? -0.420 -0.469 5.500 1.00 98.31 87 TYR A O 1
ATOM 664 N N . SER A 1 88 ? -1.344 -1.347 3.652 1.00 97.88 88 SER A N 1
ATOM 665 C CA . SER A 1 88 ? -0.090 -1.554 2.944 1.00 97.88 88 SER A CA 1
ATOM 666 C C . SER A 1 88 ? -0.166 -1.093 1.496 1.00 97.88 88 SER A C 1
ATOM 668 O O . SER A 1 88 ? -1.215 -1.179 0.848 1.00 97.88 88 SER A O 1
ATOM 670 N N . TRP A 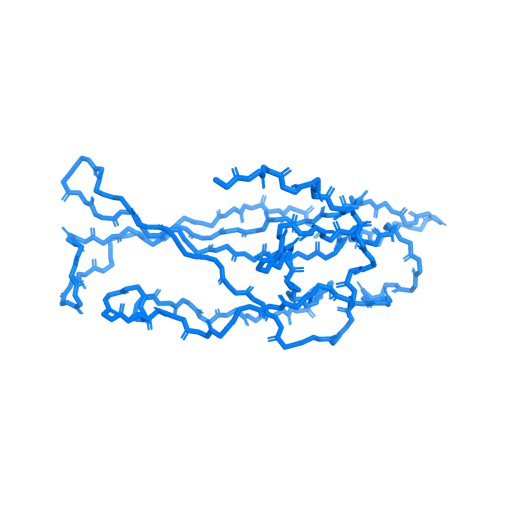1 89 ? 0.972 -0.619 1.000 1.00 97.94 89 TRP A N 1
ATOM 671 C CA . TRP A 1 89 ? 1.189 -0.162 -0.363 1.00 97.94 89 TRP A CA 1
ATOM 672 C C . TRP A 1 89 ? 2.378 -0.892 -0.961 1.00 97.94 89 TRP A C 1
ATOM 674 O O . TRP A 1 89 ? 3.350 -1.193 -0.274 1.00 97.94 89 TRP A O 1
ATOM 684 N N . PHE A 1 90 ? 2.295 -1.125 -2.263 1.00 97.69 90 PHE A N 1
ATOM 685 C CA . PHE A 1 90 ? 3.387 -1.668 -3.046 1.00 97.69 90 PHE A CA 1
ATOM 686 C C . PHE A 1 90 ? 3.924 -0.607 -3.994 1.00 97.69 90 PHE A C 1
ATOM 688 O O . PHE A 1 90 ? 3.157 0.047 -4.706 1.00 97.69 90 PHE A O 1
ATOM 695 N N . PHE A 1 91 ? 5.241 -0.507 -4.059 1.00 97.38 91 PHE A N 1
ATOM 696 C CA . PHE A 1 91 ? 5.982 0.341 -4.968 1.00 97.38 91 PHE A CA 1
ATOM 697 C C . PHE A 1 91 ? 6.840 -0.552 -5.879 1.00 97.38 91 PHE A C 1
ATOM 699 O O . PHE A 1 91 ? 7.476 -1.501 -5.414 1.00 97.38 91 PHE A O 1
ATOM 706 N N . PRO A 1 92 ? 6.888 -0.299 -7.201 1.00 97.56 92 PRO A N 1
ATOM 707 C CA . PRO A 1 92 ? 7.639 -1.154 -8.123 1.00 97.56 92 PRO A CA 1
ATOM 708 C C . PRO A 1 92 ? 9.144 -1.236 -7.824 1.00 97.56 92 PRO A C 1
ATOM 710 O O . PRO A 1 92 ? 9.785 -2.225 -8.187 1.00 97.56 92 PRO A O 1
ATOM 713 N N . LYS A 1 93 ? 9.710 -0.198 -7.202 1.00 94.62 93 LYS A N 1
ATOM 714 C CA . LYS A 1 93 ? 11.100 -0.114 -6.749 1.00 94.62 93 LYS A CA 1
ATOM 715 C C . LYS A 1 93 ? 11.227 0.907 -5.624 1.00 94.62 93 LYS A C 1
ATOM 717 O O . LYS A 1 93 ? 10.477 1.880 -5.595 1.00 94.62 93 LYS A O 1
ATOM 722 N N . GLU A 1 94 ? 12.268 0.735 -4.834 1.00 91.25 94 GLU A N 1
ATOM 723 C CA . GLU A 1 94 ? 12.891 1.775 -4.025 1.00 91.25 94 GLU A CA 1
ATOM 724 C C . GLU A 1 94 ? 14.181 2.193 -4.741 1.00 91.25 94 GLU A C 1
ATOM 726 O O . GLU A 1 94 ? 14.956 1.342 -5.190 1.00 91.25 94 GLU A O 1
ATOM 731 N N . GLN A 1 95 ? 14.425 3.495 -4.881 1.00 87.44 95 GLN A N 1
ATOM 732 C CA . GLN A 1 95 ? 15.658 3.992 -5.487 1.00 87.44 95 GLN A CA 1
ATOM 733 C C . GLN A 1 95 ? 16.316 5.016 -4.573 1.00 87.44 95 GLN A C 1
ATOM 735 O O . GLN A 1 95 ? 15.819 6.129 -4.414 1.00 87.44 95 GLN A O 1
ATOM 740 N N . ILE A 1 96 ? 17.480 4.645 -4.050 1.00 82.75 96 ILE A N 1
ATOM 741 C CA . ILE A 1 96 ? 18.298 5.513 -3.211 1.00 82.75 96 ILE A CA 1
ATOM 742 C C . ILE A 1 96 ? 19.231 6.307 -4.136 1.00 82.75 96 ILE A C 1
ATOM 744 O O . ILE A 1 96 ? 19.960 5.700 -4.938 1.00 82.75 96 ILE A O 1
ATOM 748 N N . PRO A 1 97 ? 19.205 7.650 -4.081 1.00 74.88 97 PRO A N 1
ATOM 749 C CA . PRO A 1 97 ? 20.108 8.482 -4.858 1.00 74.88 97 PRO A CA 1
ATOM 750 C C . PRO A 1 97 ? 21.531 8.346 -4.300 1.00 74.88 97 PRO A C 1
ATOM 752 O O . PRO A 1 97 ? 21.893 8.987 -3.322 1.00 74.88 97 PRO A O 1
ATOM 755 N N . ASP A 1 98 ? 22.351 7.513 -4.936 1.00 67.19 98 ASP A N 1
ATOM 756 C CA . ASP A 1 98 ? 23.778 7.387 -4.635 1.00 67.19 98 ASP A CA 1
ATOM 757 C C . ASP A 1 98 ? 24.565 7.638 -5.934 1.00 67.19 98 ASP A C 1
ATOM 759 O O . ASP A 1 98 ? 24.323 7.017 -6.967 1.00 67.19 98 ASP A O 1
ATOM 763 N N . TRP A 1 99 ? 25.450 8.634 -5.951 1.00 56.94 99 TRP A N 1
ATOM 764 C CA . TRP A 1 99 ? 26.261 8.947 -7.133 1.00 56.94 99 TRP A CA 1
ATOM 765 C C . TRP A 1 99 ? 27.616 8.242 -6.998 1.00 56.94 99 TRP A C 1
ATOM 767 O O . TRP A 1 99 ? 28.291 8.458 -5.992 1.00 56.94 99 TRP A O 1
ATOM 777 N N . PRO A 1 100 ? 28.076 7.439 -7.982 1.00 58.66 100 PRO A N 1
ATOM 778 C CA . PRO A 1 100 ? 27.645 7.383 -9.386 1.00 58.66 100 PRO A CA 1
ATOM 779 C C . PRO A 1 100 ? 26.693 6.219 -9.749 1.00 58.66 100 PRO A C 1
ATOM 781 O O . PRO A 1 100 ? 26.462 5.979 -10.935 1.00 58.66 100 PRO A O 1
ATOM 784 N N . TYR A 1 101 ? 26.148 5.481 -8.772 1.00 59.75 101 TYR A N 1
ATOM 785 C CA . TYR A 1 101 ? 25.306 4.298 -9.002 1.00 59.75 101 TYR A CA 1
ATOM 786 C C . TYR A 1 101 ? 24.002 4.342 -8.204 1.00 59.75 101 TYR A C 1
ATOM 788 O O . TYR A 1 101 ? 24.032 4.322 -6.979 1.00 59.75 101 TYR A O 1
ATOM 796 N N . ALA A 1 102 ? 22.857 4.244 -8.883 1.00 65.69 102 ALA A N 1
ATOM 797 C CA . ALA A 1 102 ? 21.588 4.020 -8.196 1.00 65.69 102 ALA A CA 1
ATOM 798 C C . ALA A 1 102 ? 21.631 2.699 -7.400 1.00 65.69 102 ALA A C 1
ATOM 800 O O . ALA A 1 102 ? 21.870 1.626 -7.967 1.00 65.69 102 ALA A O 1
ATOM 801 N N . LYS A 1 103 ? 21.410 2.795 -6.086 1.00 80.44 103 LYS A N 1
ATOM 802 C CA . LYS A 1 103 ? 21.152 1.664 -5.188 1.00 80.44 103 LYS A CA 1
ATOM 803 C C . LYS A 1 103 ? 19.649 1.557 -4.930 1.00 80.44 103 LYS A C 1
ATOM 805 O O . LYS A 1 103 ? 18.863 2.397 -5.366 1.00 80.44 103 LYS A O 1
ATOM 810 N N . GLY A 1 104 ? 19.265 0.515 -4.209 1.00 87.25 104 GLY A N 1
ATOM 811 C CA . GLY A 1 104 ? 17.892 0.276 -3.788 1.00 87.25 104 GLY A CA 1
ATOM 812 C C . GLY A 1 104 ? 17.448 -1.131 -4.136 1.00 87.25 104 GLY A C 1
ATOM 813 O O . GLY A 1 104 ? 18.259 -2.003 -4.472 1.00 87.25 104 GLY A O 1
ATOM 814 N N . SER A 1 105 ? 16.145 -1.343 -4.063 1.00 91.44 105 SER A N 1
ATOM 815 C CA . SER A 1 105 ? 15.522 -2.645 -4.218 1.00 91.44 105 SER A CA 1
ATOM 816 C C . SER A 1 105 ? 14.537 -2.638 -5.389 1.00 91.44 105 SER A C 1
ATOM 818 O O . SER A 1 105 ? 13.847 -1.659 -5.683 1.00 91.44 105 SER A O 1
ATOM 820 N N . ARG A 1 106 ? 14.501 -3.756 -6.124 1.00 94.25 106 ARG A N 1
ATOM 821 C CA . ARG A 1 106 ? 13.326 -4.077 -6.937 1.00 94.25 106 ARG A CA 1
ATOM 822 C C . ARG A 1 106 ? 12.260 -4.511 -5.943 1.00 94.25 106 ARG A C 1
ATOM 824 O O . ARG A 1 106 ? 12.543 -5.427 -5.174 1.00 94.25 106 ARG A O 1
ATOM 831 N N . TYR A 1 107 ? 11.073 -3.919 -6.054 1.00 95.25 107 TYR A N 1
ATOM 832 C CA . TYR A 1 107 ? 9.973 -4.030 -5.095 1.00 95.25 107 TYR A CA 1
ATOM 833 C C . TYR A 1 107 ? 10.221 -3.287 -3.798 1.00 95.25 107 TYR A C 1
ATOM 835 O O . TYR A 1 107 ? 11.270 -3.428 -3.186 1.00 95.25 107 TYR A O 1
ATOM 843 N N . ASP A 1 108 ? 9.186 -2.598 -3.357 1.00 94.62 108 ASP A N 1
ATOM 844 C CA . ASP A 1 108 ? 9.121 -2.016 -2.036 1.00 94.62 108 ASP A CA 1
ATOM 845 C C . ASP A 1 108 ? 7.683 -2.144 -1.512 1.00 94.62 108 ASP A C 1
ATOM 847 O O . ASP A 1 108 ? 6.709 -2.021 -2.260 1.00 94.62 108 ASP A O 1
ATOM 851 N N . TRP A 1 109 ? 7.561 -2.532 -0.249 1.00 95.88 109 TRP A N 1
ATOM 852 C CA . TRP A 1 109 ? 6.303 -2.826 0.421 1.00 95.88 109 TRP A CA 1
ATOM 853 C C . TRP A 1 109 ? 6.285 -2.098 1.749 1.00 95.88 109 TRP A C 1
ATOM 855 O O . TRP A 1 109 ? 6.922 -2.523 2.713 1.00 95.88 109 TRP A O 1
ATOM 865 N N . GLU A 1 110 ? 5.452 -1.072 1.812 1.00 95.50 110 GLU A N 1
ATOM 866 C CA . GLU A 1 110 ? 5.314 -0.251 3.001 1.00 95.50 110 GLU A CA 1
ATOM 867 C C . GLU A 1 110 ? 3.982 -0.514 3.675 1.00 95.50 110 GLU A C 1
ATOM 869 O O . GLU A 1 110 ? 2.999 -0.916 3.038 1.00 95.50 110 GLU A O 1
ATOM 874 N N . HIS A 1 111 ? 3.930 -0.298 4.984 1.00 96.56 111 HIS A N 1
ATOM 875 C CA . HIS A 1 111 ? 2.693 -0.444 5.729 1.00 96.56 111 HIS A CA 1
ATOM 876 C C . HIS A 1 111 ? 2.639 0.416 6.986 1.00 96.56 111 HIS A C 1
ATOM 878 O O . HIS A 1 111 ? 3.644 0.787 7.592 1.00 96.56 111 HIS A O 1
ATOM 884 N N . VAL A 1 112 ? 1.408 0.670 7.407 1.00 97.62 112 VAL A N 1
ATOM 885 C CA . VAL A 1 112 ? 1.073 1.237 8.704 1.00 97.62 112 VAL A CA 1
ATOM 886 C C . VAL A 1 112 ? 0.091 0.314 9.404 1.00 97.62 112 VAL A C 1
ATOM 888 O O . VAL A 1 112 ? -0.813 -0.232 8.774 1.00 97.62 112 VAL A O 1
ATOM 891 N N . VAL A 1 113 ? 0.258 0.143 10.709 1.00 97.88 113 VAL A N 1
ATOM 892 C CA . VAL A 1 113 ? -0.709 -0.513 11.585 1.00 97.88 113 VAL A CA 1
ATOM 893 C C . VAL A 1 113 ? -1.374 0.553 12.442 1.00 97.88 113 VAL A C 1
ATOM 895 O O . VAL A 1 113 ? -0.713 1.220 13.238 1.00 97.88 113 VAL A O 1
ATOM 898 N N . VAL A 1 114 ? -2.683 0.704 12.275 1.00 98.06 114 VAL A N 1
ATOM 899 C CA . VAL A 1 114 ? -3.533 1.524 13.138 1.00 98.06 114 VAL A CA 1
ATOM 900 C C . VAL A 1 114 ? -4.096 0.614 14.226 1.00 98.06 114 VAL A C 1
ATOM 902 O O . VAL A 1 114 ? -4.807 -0.345 13.923 1.00 98.06 114 VAL A O 1
ATOM 905 N N . TRP A 1 115 ? -3.747 0.894 15.478 1.00 98.31 115 TRP A N 1
ATOM 906 C CA . TRP A 1 115 ? -4.261 0.191 16.650 1.00 98.31 115 TRP A CA 1
ATOM 907 C C . TRP A 1 115 ? -5.504 0.908 17.156 1.00 98.31 115 TRP A C 1
ATOM 909 O O . TRP A 1 115 ? -5.446 2.096 17.479 1.00 98.31 115 TRP A O 1
ATOM 919 N N . LEU A 1 116 ? -6.621 0.189 17.199 1.00 98.50 116 LEU A N 1
ATOM 920 C CA . LEU A 1 116 ? -7.924 0.697 17.609 1.00 98.50 116 LEU A CA 1
ATOM 921 C C . LEU A 1 116 ? -8.393 0.006 18.891 1.00 98.50 116 LEU A C 1
ATOM 923 O O . LEU A 1 116 ? -8.077 -1.162 19.120 1.00 98.50 116 LEU A O 1
ATOM 927 N N . THR A 1 117 ? -9.223 0.684 19.681 1.00 98.12 117 THR A N 1
ATOM 928 C CA . THR A 1 117 ? -9.838 0.107 20.892 1.00 98.12 117 THR A CA 1
ATOM 929 C C . THR A 1 117 ? -10.722 -1.115 20.616 1.00 98.12 117 THR A C 1
ATOM 931 O O . THR A 1 117 ? -10.906 -1.942 21.500 1.00 98.12 117 THR A O 1
ATOM 934 N N . SER A 1 118 ? -11.287 -1.227 19.412 1.00 97.44 118 SER A N 1
ATOM 935 C CA . SER A 1 118 ? -12.184 -2.306 18.974 1.00 97.44 118 SER A CA 1
ATOM 936 C C . SER A 1 118 ? -12.249 -2.361 17.439 1.00 97.44 118 SER A C 1
ATOM 938 O O . SER A 1 118 ? -11.820 -1.428 16.759 1.00 97.44 118 SER A O 1
ATOM 940 N N . CYS A 1 119 ? -12.742 -3.463 16.859 1.00 97.31 119 CYS A N 1
ATOM 941 C CA . CYS A 1 119 ? -12.890 -3.616 15.401 1.00 97.31 119 CYS A CA 1
ATOM 942 C C . CYS A 1 119 ? -14.248 -3.094 14.893 1.00 97.31 119 CYS A C 1
ATOM 944 O O . CYS A 1 119 ? -15.011 -3.823 14.255 1.00 97.31 119 CYS A O 1
ATOM 946 N N . ASP A 1 120 ? -14.556 -1.831 15.171 1.00 96.81 120 ASP A N 1
ATOM 947 C CA . ASP A 1 120 ? -15.780 -1.168 14.722 1.00 96.81 120 ASP A CA 1
ATOM 948 C C . ASP A 1 120 ? -15.514 0.289 14.311 1.00 96.81 120 ASP A C 1
ATOM 950 O O . ASP A 1 120 ? -14.407 0.805 14.458 1.00 96.81 120 ASP A O 1
ATOM 954 N N . SER A 1 121 ? -16.513 0.936 13.708 1.00 96.44 121 SER A N 1
ATOM 955 C CA . SER A 1 121 ? -16.370 2.287 13.146 1.00 96.44 121 SER A CA 1
ATOM 956 C C . SER A 1 121 ? -16.363 3.407 14.194 1.00 96.44 121 SER A C 1
ATOM 958 O O . SER A 1 121 ? -16.082 4.546 13.829 1.00 96.44 121 SER A O 1
ATOM 960 N N . GLU A 1 122 ? -16.698 3.113 15.451 1.00 97.25 122 GLU A N 1
ATOM 961 C CA . GLU A 1 122 ? -16.745 4.064 16.573 1.00 97.25 122 GLU A CA 1
ATOM 962 C C . GLU A 1 122 ? -15.500 3.965 17.473 1.00 97.25 122 GLU A C 1
ATOM 964 O O . GLU A 1 122 ? -15.354 4.735 18.424 1.00 97.25 122 GLU A O 1
ATOM 969 N N . ALA A 1 123 ? -14.587 3.041 17.163 1.00 97.75 123 ALA A N 1
ATOM 970 C CA . ALA A 1 123 ? -13.355 2.826 17.900 1.00 97.75 123 ALA A CA 1
ATOM 971 C C . ALA A 1 123 ? -12.467 4.081 17.970 1.00 97.75 123 ALA A C 1
ATOM 973 O O . ALA A 1 123 ? -12.452 4.933 17.079 1.00 97.75 123 ALA A O 1
ATOM 974 N N . GLN A 1 124 ? -11.661 4.175 19.026 1.00 97.88 124 GLN A N 1
ATOM 975 C CA . GLN A 1 124 ? -10.636 5.210 19.150 1.00 97.88 124 GLN A CA 1
ATOM 976 C C . GLN A 1 124 ? -9.286 4.678 18.674 1.00 97.88 124 GLN A C 1
ATOM 978 O O . GLN A 1 124 ? -8.992 3.493 18.823 1.00 97.88 124 GLN A O 1
ATOM 983 N N . VAL A 1 125 ? -8.453 5.559 18.116 1.00 97.94 125 VAL A N 1
ATOM 984 C CA . VAL A 1 125 ? -7.070 5.226 17.754 1.00 97.94 125 VAL A CA 1
ATOM 985 C C . VAL A 1 125 ? -6.203 5.275 19.011 1.00 97.94 125 VAL A C 1
ATOM 987 O O . VAL A 1 125 ? -6.028 6.343 19.594 1.00 97.94 125 VAL A O 1
ATOM 990 N N . ASN A 1 126 ? -5.627 4.136 19.391 1.00 96.56 126 ASN A N 1
ATOM 991 C CA . ASN A 1 126 ? -4.693 4.019 20.513 1.00 96.56 126 ASN A CA 1
ATOM 992 C C . ASN A 1 126 ? -3.259 4.341 20.087 1.00 96.56 126 ASN A C 1
ATOM 994 O O . ASN A 1 126 ? -2.536 5.048 20.786 1.00 96.56 126 ASN A O 1
ATOM 998 N N . ALA A 1 127 ? -2.840 3.817 18.934 1.00 97.19 127 ALA A N 1
ATOM 999 C CA . ALA A 1 127 ? -1.487 3.985 18.423 1.00 97.19 127 ALA A CA 1
ATOM 1000 C C . ALA A 1 127 ? -1.434 3.828 16.902 1.00 97.19 127 ALA A C 1
ATOM 1002 O O . ALA A 1 127 ? -2.301 3.216 16.277 1.00 97.19 127 ALA A O 1
ATOM 1003 N N . VAL A 1 128 ? -0.364 4.347 16.307 1.00 96.75 128 VAL A N 1
ATOM 1004 C CA . VAL A 1 128 ? -0.040 4.152 14.894 1.00 96.75 128 VAL A CA 1
ATOM 1005 C C . VAL A 1 128 ? 1.413 3.706 14.811 1.00 96.75 128 VAL A C 1
ATOM 1007 O O . VAL A 1 128 ? 2.306 4.412 15.273 1.00 96.75 128 VAL A O 1
ATOM 1010 N N . ALA A 1 129 ? 1.649 2.532 14.234 1.00 95.19 129 ALA A N 1
ATOM 1011 C CA . ALA A 1 129 ? 2.985 2.017 13.970 1.00 95.19 129 ALA A C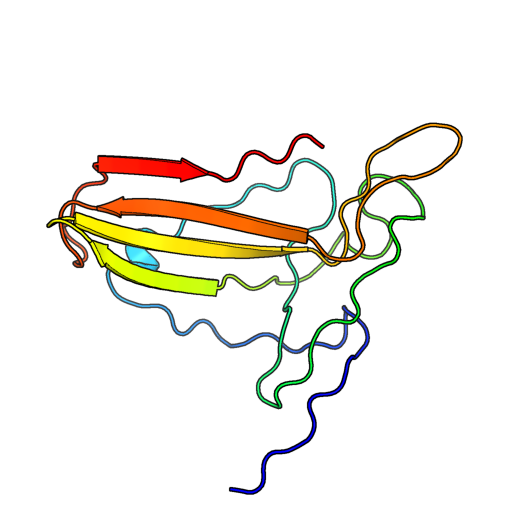A 1
ATOM 1012 C C . ALA A 1 129 ? 3.238 2.059 12.465 1.00 95.19 129 ALA A C 1
ATOM 1014 O O . ALA A 1 129 ? 2.500 1.448 11.699 1.00 95.19 129 ALA A O 1
ATOM 1015 N N . MET A 1 130 ? 4.269 2.778 12.039 1.00 91.12 130 MET A N 1
ATOM 1016 C CA . MET A 1 130 ? 4.704 2.808 10.644 1.00 91.12 130 MET A CA 1
ATOM 1017 C C . MET A 1 130 ? 6.003 2.030 10.518 1.00 91.12 130 MET A C 1
ATOM 1019 O O . MET A 1 130 ? 6.849 2.080 11.415 1.00 91.12 130 MET A O 1
ATOM 1023 N N . ILE A 1 131 ? 6.164 1.324 9.405 1.00 83.25 131 ILE A N 1
ATOM 1024 C CA . ILE A 1 131 ? 7.482 0.843 9.014 1.00 83.25 131 ILE A CA 1
ATOM 1025 C C . ILE A 1 131 ? 8.400 2.055 8.783 1.00 83.25 131 ILE A C 1
ATOM 1027 O O . ILE A 1 131 ? 7.980 3.074 8.234 1.00 83.25 131 ILE A O 1
ATOM 1031 N N . VAL A 1 132 ? 9.630 1.977 9.287 1.00 63.28 132 VAL A N 1
ATOM 1032 C CA . VAL A 1 132 ? 10.646 3.012 9.083 1.00 63.28 132 VAL A CA 1
ATOM 1033 C C . VAL A 1 132 ? 11.591 2.494 8.015 1.00 63.28 132 VAL A C 1
ATOM 1035 O O . VAL A 1 132 ? 12.499 1.720 8.317 1.00 63.28 132 VAL A O 1
ATOM 1038 N N . THR A 1 133 ? 11.366 2.893 6.771 1.00 60.22 133 THR A N 1
ATOM 1039 C CA . THR A 1 133 ? 12.351 2.746 5.704 1.00 60.22 133 THR A CA 1
ATOM 1040 C C . THR A 1 133 ? 13.223 3.995 5.673 1.00 60.22 133 THR A C 1
ATOM 1042 O O . THR A 1 133 ? 12.754 5.131 5.650 1.00 60.22 133 THR A O 1
ATOM 1045 N N . THR A 1 134 ? 14.532 3.789 5.798 1.00 45.28 134 THR A N 1
ATOM 1046 C CA . THR A 1 134 ? 15.532 4.849 5.666 1.00 45.28 134 THR A CA 1
ATOM 1047 C C . THR A 1 134 ? 15.932 4.934 4.196 1.00 45.28 134 THR A C 1
ATOM 1049 O O . THR A 1 134 ? 16.900 4.285 3.800 1.00 45.28 134 THR A O 1
ATOM 1052 N N . SER A 1 135 ? 15.170 5.670 3.389 1.00 50.59 135 SER A N 1
ATOM 1053 C CA . SER A 1 135 ? 15.558 6.032 2.018 1.00 50.59 135 SER A CA 1
ATOM 1054 C C . SER A 1 135 ? 16.274 7.375 1.984 1.00 50.59 135 SER A C 1
ATOM 1056 O O . SER A 1 135 ? 15.726 8.314 2.608 1.00 50.59 135 SER A O 1
#

InterPro domains:
  IPR008701 Necrosis inducing protein [PF05630] (26-130)
  IPR008701 Necrosis inducing protein [PTHR33657] (6-130)

Foldseek 3Di:
DPQDDAAADAQQPADEDDDPDDWQLVLPDDDDDDPFAADFGDQAHPSGHGYPADDLDDDGDYVPGNDDPHDKDWDWDDDPQKIKIKIKTKHQWHWDDDPPDTDTDRIDMWIKIFIWNDPGNPTDTPDIDTDDDDD